Protein AF-A0A0F4KSR0-F1 (afdb_monomer)

pLDDT: mean 82.82, std 17.64, range [39.91, 97.69]

Solvent-accessible surface area (backbone atoms only — not comparable to full-atom values): 8539 Å² total; per-residue (Å²): 133,87,77,74,64,69,65,64,71,50,79,93,53,57,67,67,60,36,50,54,51,47,46,50,52,51,43,54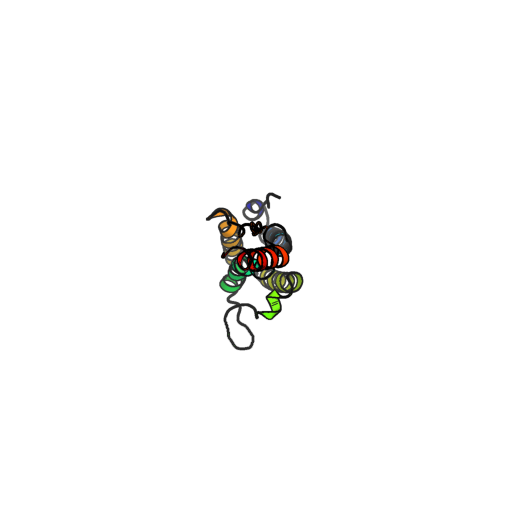,57,65,63,32,54,87,79,27,80,48,55,75,64,40,47,76,66,49,46,58,54,26,64,74,68,63,36,58,38,100,88,68,46,80,30,78,57,74,74,47,54,76,34,58,67,60,42,41,55,53,49,44,52,54,57,69,70,57,79,55,63,70,58,52,50,52,52,52,49,54,58,52,41,66,71,64,79,46,85,80,72,59,77,68,76,77,74,80,85,62,97,64,53,74,69,55,57,53,54,57,62,60,64,68,75,80,73,86,129

Foldseek 3Di:
DDQPLVVLVDPVDDLVVSLVVVLVSVLCCLPDCPNPVALVSCVVVQVLLQVLLVDADPVRDGDDDPVCSVDSVSSSVVSNVSSVPDDDSVSSVVSSVSNVCVVVVDPPPRPPPPPPPDPDDPVNVVVVVVVVVPPDD

Sequence (137 aa):
MSYDIKFLFDSSMSMEIRKYYFMGISTQIILDRSLFSSNDSLHPLITIFEDFFQVKDKDGNDGFRPYLFSSRTLLCARINRLISNESDSTRLKKLFESFYNFFNDKPYESPASHKRSNNSTLLQDMKKGLNRKNGSR

Radius of gyration: 22.8 Å; Cα contacts (8 Å, |Δi|>4): 75; chains: 1; bounding box: 64×43×60 Å

Structure (mmCIF, N/CA/C/O backbone):
data_AF-A0A0F4KSR0-F1
#
_entry.id   AF-A0A0F4KSR0-F1
#
loop_
_atom_site.group_PDB
_atom_site.id
_atom_site.type_symbol
_atom_site.label_atom_id
_atom_site.label_alt_id
_atom_site.label_comp_id
_atom_site.label_asym_id
_atom_site.label_entity_id
_atom_site.label_seq_id
_atom_site.pdbx_PDB_ins_code
_atom_site.Cartn_x
_atom_site.Cartn_y
_atom_site.Cartn_z
_atom_site.occupancy
_atom_site.B_iso_or_equiv
_atom_site.auth_seq_id
_atom_site.auth_comp_id
_atom_site.auth_asym_id
_atom_site.auth_atom_id
_atom_site.pdbx_PDB_model_num
ATOM 1 N N . MET A 1 1 ? -1.021 16.831 -8.101 1.00 46.06 1 MET A N 1
ATOM 2 C CA . MET A 1 1 ? -2.177 16.389 -7.292 1.00 46.06 1 MET A CA 1
ATOM 3 C C . MET A 1 1 ? -1.699 16.256 -5.857 1.00 46.06 1 MET A C 1
ATOM 5 O O . MET A 1 1 ? -0.662 15.640 -5.657 1.00 46.06 1 MET A O 1
ATOM 9 N N . SER A 1 2 ? -2.371 16.885 -4.890 1.00 57.81 2 SER A N 1
ATOM 10 C CA . SER A 1 2 ? -2.091 16.650 -3.469 1.00 57.81 2 SER A CA 1
ATOM 11 C C . SER A 1 2 ? -2.885 15.412 -3.066 1.00 57.81 2 SER A C 1
ATOM 13 O O . SER A 1 2 ? -4.111 15.423 -3.136 1.00 57.81 2 SER A O 1
ATOM 15 N N . TYR A 1 3 ? -2.196 14.315 -2.771 1.00 68.25 3 TYR A N 1
ATOM 16 C CA . TYR A 1 3 ? -2.835 13.116 -2.245 1.00 68.25 3 TYR A CA 1
ATOM 17 C C . TYR A 1 3 ? -3.262 13.413 -0.809 1.00 68.25 3 TYR A C 1
ATOM 19 O O . TYR A 1 3 ? -2.412 13.738 0.021 1.00 68.25 3 TYR A O 1
ATOM 27 N N . ASP A 1 4 ? -4.557 13.319 -0.504 1.00 72.44 4 ASP A N 1
ATOM 28 C CA . ASP A 1 4 ? -5.048 13.553 0.857 1.00 72.44 4 ASP A CA 1
ATOM 29 C C . ASP A 1 4 ? -4.840 12.310 1.735 1.00 72.44 4 ASP A C 1
ATOM 31 O O . ASP A 1 4 ? -5.766 11.601 2.128 1.00 72.44 4 ASP A O 1
ATOM 35 N N . ILE A 1 5 ? -3.566 12.010 1.995 1.00 79.94 5 ILE A N 1
ATOM 36 C CA . ILE A 1 5 ? -3.127 10.871 2.810 1.00 79.94 5 ILE A CA 1
ATOM 37 C C . ILE A 1 5 ? -3.469 11.114 4.293 1.00 79.94 5 ILE A C 1
ATOM 39 O O . ILE A 1 5 ? -3.579 10.168 5.069 1.00 79.94 5 ILE A O 1
ATOM 43 N N . LYS A 1 6 ? -3.712 12.372 4.698 1.00 81.06 6 LYS A N 1
ATOM 44 C CA . LYS A 1 6 ? -4.068 12.729 6.082 1.00 81.06 6 LYS A CA 1
ATOM 45 C C . LYS A 1 6 ? -5.391 12.102 6.520 1.00 81.06 6 LYS A C 1
ATOM 47 O O . LYS A 1 6 ? -5.541 11.763 7.691 1.00 81.06 6 LYS A O 1
ATOM 52 N N . PHE A 1 7 ? -6.299 11.872 5.574 1.00 83.06 7 PHE A N 1
ATOM 53 C CA . PHE A 1 7 ? -7.581 11.209 5.806 1.00 83.06 7 PHE A CA 1
ATOM 54 C C . PHE A 1 7 ? -7.447 9.781 6.375 1.00 83.06 7 PHE A C 1
ATOM 56 O O . PHE A 1 7 ? -8.350 9.287 7.046 1.00 83.06 7 PHE A O 1
ATOM 63 N N . LEU A 1 8 ? -6.297 9.118 6.190 1.00 86.69 8 LEU A N 1
ATOM 64 C CA . LEU A 1 8 ? -6.021 7.800 6.782 1.00 86.69 8 LEU A CA 1
ATOM 65 C C . LEU A 1 8 ? -5.932 7.826 8.315 1.00 86.69 8 LEU A C 1
ATOM 67 O O . LEU A 1 8 ? -6.089 6.789 8.963 1.00 86.69 8 LEU A O 1
ATOM 71 N N . PHE A 1 9 ? -5.690 8.999 8.900 1.00 87.94 9 PHE A N 1
ATOM 72 C CA . PHE A 1 9 ? -5.492 9.171 10.338 1.00 87.94 9 PHE A CA 1
ATOM 73 C C . PHE A 1 9 ? -6.730 9.704 11.063 1.00 87.94 9 PHE A C 1
ATOM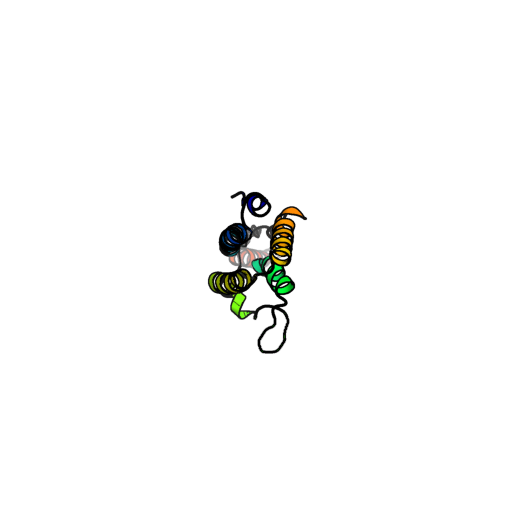 75 O O . PHE A 1 9 ? -6.679 9.892 12.278 1.00 87.94 9 PHE A O 1
ATOM 82 N N . ASP A 1 10 ? -7.845 9.894 10.354 1.00 89.38 10 ASP A N 1
ATOM 83 C CA . ASP A 1 10 ? -9.105 10.309 10.962 1.00 89.38 10 ASP A CA 1
ATOM 84 C C . ASP A 1 10 ? -9.642 9.210 11.898 1.00 89.38 10 ASP A C 1
ATOM 86 O O . ASP A 1 10 ? -9.936 8.082 11.487 1.00 89.38 10 ASP A O 1
ATOM 90 N N . SER A 1 11 ? -9.735 9.529 13.190 1.00 85.69 11 SER A N 1
ATOM 91 C CA . SER A 1 11 ? -10.227 8.620 14.225 1.00 85.69 11 SER A CA 1
ATOM 92 C C . SER A 1 11 ? -11.748 8.479 14.232 1.00 85.69 11 SER A C 1
ATOM 94 O O . SER A 1 11 ? -12.244 7.519 14.821 1.00 85.69 11 SER A O 1
ATOM 96 N N . SER A 1 12 ? -12.481 9.383 13.573 1.00 91.38 12 SER A N 1
ATOM 97 C CA . SER A 1 12 ? -13.943 9.333 13.480 1.00 91.38 12 SER A CA 1
ATOM 98 C C . SER A 1 12 ? -14.446 8.193 12.587 1.00 91.38 12 SER A C 1
ATOM 100 O O . SER A 1 12 ? -15.589 7.758 12.722 1.00 91.38 12 SER A O 1
ATOM 102 N N . MET A 1 13 ? -13.589 7.661 11.709 1.00 90.12 13 MET A N 1
ATOM 103 C CA . MET A 1 13 ? -13.940 6.578 10.795 1.00 90.12 13 MET A CA 1
ATOM 104 C C . MET A 1 13 ? -13.506 5.200 11.295 1.00 90.12 13 MET A C 1
ATOM 106 O O . MET A 1 13 ? -12.472 5.029 11.952 1.00 90.12 13 MET A O 1
ATOM 110 N N . SER A 1 14 ? -14.236 4.161 10.882 1.00 94.00 14 SER A N 1
ATOM 111 C CA . SER A 1 14 ? -13.814 2.781 11.128 1.00 94.00 14 SER A CA 1
ATOM 112 C C . SER A 1 14 ? -12.487 2.469 10.420 1.00 94.00 14 SER A C 1
ATOM 114 O O . SER A 1 14 ? -12.123 3.083 9.411 1.00 94.00 14 SER A O 1
ATOM 116 N N . MET A 1 15 ? -11.725 1.514 10.960 1.00 94.12 15 MET A N 1
ATOM 117 C CA . MET A 1 15 ? -10.479 1.068 10.323 1.00 94.12 15 MET A CA 1
ATOM 118 C C . MET A 1 15 ? -10.739 0.442 8.946 1.00 94.12 15 MET A C 1
ATOM 120 O O . MET A 1 15 ? -9.932 0.582 8.035 1.00 94.12 15 MET A O 1
ATOM 124 N N . GLU A 1 16 ? -11.888 -0.207 8.772 1.00 94.56 16 GLU A N 1
ATOM 125 C CA . GLU A 1 16 ? -12.281 -0.829 7.511 1.00 94.56 16 GLU A CA 1
ATOM 126 C C . GLU A 1 16 ? -12.490 0.202 6.391 1.00 94.56 16 GLU A C 1
ATOM 128 O O . GLU A 1 16 ? -11.954 0.035 5.297 1.00 94.56 16 GLU A O 1
ATOM 133 N N . ILE A 1 17 ? -13.169 1.319 6.677 1.00 94.31 17 ILE A N 1
ATOM 134 C CA . ILE A 1 17 ? -13.333 2.411 5.703 1.00 94.31 17 ILE A CA 1
ATOM 135 C C . ILE A 1 17 ? -11.968 3.008 5.343 1.00 94.31 17 ILE A C 1
ATOM 137 O O . ILE A 1 17 ? -11.656 3.192 4.165 1.00 94.31 17 ILE A O 1
ATOM 141 N N . ARG A 1 18 ? -11.117 3.253 6.348 1.00 94.88 18 ARG A N 1
ATOM 142 C CA . ARG A 1 18 ? -9.747 3.746 6.132 1.00 94.88 18 ARG A CA 1
ATOM 143 C C . ARG A 1 18 ? -8.916 2.786 5.283 1.00 94.88 18 ARG A C 1
ATOM 145 O O . ARG A 1 18 ? -8.184 3.240 4.409 1.00 94.88 18 ARG A O 1
ATOM 152 N N . LYS A 1 19 ? -9.069 1.472 5.476 1.00 96.06 19 LYS A N 1
ATOM 153 C CA . LYS A 1 19 ? -8.421 0.434 4.661 1.00 96.06 19 LYS A CA 1
ATOM 154 C C . LYS A 1 19 ? -8.828 0.536 3.192 1.00 96.06 19 LYS A C 1
ATOM 156 O O . LYS A 1 19 ? -7.955 0.547 2.328 1.00 96.06 19 LYS A O 1
ATOM 161 N N . TYR A 1 20 ? -10.121 0.667 2.896 1.00 95.44 20 TYR A N 1
ATOM 162 C CA . TYR A 1 20 ? -10.578 0.841 1.513 1.00 95.44 20 TYR A CA 1
ATOM 163 C C . TYR A 1 20 ? -10.064 2.136 0.886 1.00 95.44 20 TYR A C 1
ATOM 165 O O . TYR A 1 20 ? -9.620 2.136 -0.263 1.00 95.44 20 TYR A O 1
ATOM 173 N N . TYR A 1 21 ? -10.054 3.225 1.652 1.00 94.88 21 TYR A N 1
ATOM 174 C CA . TYR A 1 21 ? -9.500 4.489 1.183 1.00 94.88 21 TYR A CA 1
ATOM 175 C C . TYR A 1 21 ? -7.996 4.380 0.893 1.00 94.88 21 TYR A C 1
ATOM 177 O O . TYR A 1 21 ? -7.522 4.833 -0.149 1.00 94.88 21 TYR A O 1
ATOM 185 N N . PHE A 1 22 ? -7.253 3.688 1.759 1.00 96.06 22 PHE A N 1
ATOM 186 C CA . PHE A 1 22 ? -5.836 3.399 1.558 1.00 96.06 22 PHE A CA 1
ATOM 187 C C . PHE A 1 22 ? -5.572 2.568 0.299 1.00 96.06 22 PHE A C 1
ATOM 189 O O . PHE A 1 22 ? -4.651 2.875 -0.459 1.00 96.06 22 PHE A O 1
ATOM 196 N N . MET A 1 23 ? -6.392 1.549 0.030 1.00 96.62 23 MET A N 1
ATOM 197 C CA . MET A 1 23 ? -6.317 0.782 -1.220 1.00 96.62 23 MET A CA 1
ATOM 198 C C . MET A 1 23 ? -6.526 1.691 -2.440 1.00 96.62 23 MET A C 1
ATOM 200 O O . MET A 1 23 ? -5.794 1.583 -3.422 1.00 96.62 23 MET A O 1
ATOM 204 N N . GLY A 1 24 ? -7.469 2.636 -2.367 1.00 95.56 24 GLY A N 1
ATOM 205 C CA . GLY A 1 24 ? -7.696 3.634 -3.415 1.00 95.56 24 GLY A CA 1
ATOM 206 C C . GLY A 1 24 ? -6.491 4.552 -3.641 1.00 95.56 24 GLY A C 1
ATOM 207 O O . GLY A 1 24 ? -5.994 4.650 -4.764 1.00 95.56 24 GLY A O 1
ATOM 208 N N . ILE A 1 25 ? -5.973 5.169 -2.574 1.00 94.50 25 ILE A N 1
ATOM 209 C CA . ILE A 1 25 ? -4.805 6.063 -2.639 1.00 94.50 25 ILE A CA 1
ATOM 210 C C . ILE A 1 25 ? -3.575 5.329 -3.173 1.00 94.50 25 ILE A C 1
ATOM 212 O O . ILE A 1 25 ? -2.924 5.806 -4.102 1.00 94.50 25 ILE A O 1
ATOM 216 N N . SER A 1 26 ? -3.247 4.171 -2.596 1.00 95.38 26 SER A N 1
ATOM 217 C CA . SER A 1 26 ? -2.073 3.395 -3.008 1.00 95.38 26 SER A CA 1
ATOM 218 C C . SER A 1 26 ? -2.181 2.966 -4.470 1.00 95.38 26 SER A C 1
ATOM 220 O O . SER A 1 26 ? -1.211 3.093 -5.214 1.00 95.38 26 SER A O 1
ATOM 222 N N . THR A 1 27 ? -3.373 2.563 -4.922 1.00 96.12 27 THR A N 1
ATOM 223 C CA . THR A 1 27 ? -3.649 2.278 -6.337 1.00 96.12 27 THR A CA 1
ATOM 224 C C . THR A 1 27 ? -3.387 3.496 -7.216 1.00 96.12 27 THR A C 1
ATOM 226 O O . THR A 1 27 ? -2.665 3.387 -8.207 1.00 96.12 27 THR A O 1
ATOM 229 N N . GLN A 1 28 ? -3.933 4.659 -6.855 1.00 94.56 28 GLN A N 1
ATOM 230 C CA . GLN A 1 28 ? -3.753 5.888 -7.624 1.00 94.56 28 GLN A CA 1
ATOM 231 C C . GLN A 1 28 ? -2.268 6.253 -7.749 1.00 94.56 28 GLN A C 1
ATOM 233 O O . GLN A 1 28 ? -1.797 6.513 -8.852 1.00 94.56 28 GLN A O 1
ATOM 238 N N . ILE A 1 29 ? -1.523 6.192 -6.644 1.00 94.00 29 ILE A N 1
ATOM 239 C CA . ILE A 1 29 ? -0.091 6.507 -6.589 1.00 94.00 29 ILE A CA 1
ATOM 240 C C . ILE A 1 29 ? 0.746 5.509 -7.400 1.00 94.00 29 ILE A C 1
ATOM 242 O O . ILE A 1 29 ? 1.596 5.922 -8.186 1.00 94.00 29 ILE A O 1
ATOM 246 N N . ILE A 1 30 ? 0.511 4.200 -7.252 1.00 94.94 30 ILE A N 1
ATOM 247 C CA . ILE A 1 30 ? 1.257 3.163 -7.989 1.00 94.94 30 ILE A CA 1
ATOM 248 C C . ILE A 1 30 ? 1.046 3.323 -9.500 1.00 94.94 30 ILE A C 1
ATOM 250 O O . ILE A 1 30 ? 1.972 3.143 -10.296 1.00 94.94 30 ILE A O 1
ATOM 254 N N . LEU A 1 31 ? -0.175 3.664 -9.914 1.00 94.62 31 LEU A N 1
ATOM 255 C CA . LEU A 1 31 ? -0.518 3.848 -11.321 1.00 94.62 31 LEU A CA 1
ATOM 256 C C . LEU A 1 31 ? -0.090 5.218 -11.875 1.00 94.62 31 LEU A C 1
ATOM 258 O O . LEU A 1 31 ? 0.019 5.350 -13.096 1.00 94.62 31 LEU A O 1
ATOM 262 N N . ASP A 1 32 ? 0.232 6.196 -11.026 1.00 92.56 32 ASP A N 1
ATOM 263 C CA . ASP A 1 32 ? 0.627 7.540 -11.448 1.00 92.56 32 ASP A CA 1
ATOM 264 C C . ASP A 1 32 ? 2.004 7.545 -12.138 1.00 92.56 32 ASP A C 1
ATOM 266 O O . ASP A 1 32 ? 3.061 7.299 -11.545 1.00 92.56 32 ASP A O 1
ATOM 270 N N . ARG A 1 33 ? 1.994 7.824 -13.445 1.00 91.44 33 ARG A N 1
ATOM 271 C CA . ARG A 1 33 ? 3.199 7.937 -14.281 1.00 91.44 33 ARG A CA 1
ATOM 272 C C . ARG A 1 33 ? 3.943 9.263 -14.097 1.00 91.44 33 ARG A C 1
ATOM 274 O O . ARG A 1 33 ? 5.087 9.372 -14.529 1.00 91.44 33 ARG A O 1
ATOM 281 N N . SER A 1 34 ? 3.304 10.261 -13.490 1.00 91.31 34 SER A N 1
ATOM 282 C CA . SER A 1 34 ? 3.916 11.560 -13.206 1.00 91.31 34 SER A CA 1
ATOM 283 C C . SER A 1 34 ? 4.784 11.536 -11.946 1.00 91.31 34 SER A C 1
ATOM 285 O O . SER A 1 34 ? 5.800 12.222 -11.910 1.00 91.31 34 SER A O 1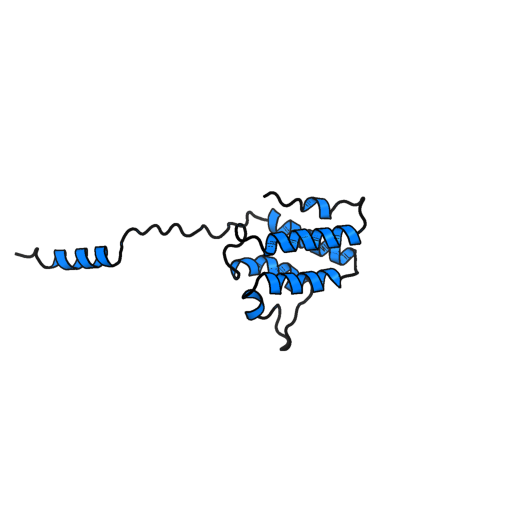
ATOM 287 N N . LEU A 1 35 ? 4.432 10.706 -10.955 1.00 89.50 35 LEU A N 1
ATOM 288 C CA . LEU A 1 35 ? 5.249 10.465 -9.760 1.00 89.50 35 LEU A CA 1
ATOM 289 C C . LEU A 1 35 ? 6.389 9.482 -10.024 1.00 89.50 35 LEU A C 1
ATOM 291 O O . LEU A 1 35 ? 7.525 9.702 -9.617 1.00 89.50 35 LEU A O 1
ATOM 295 N N . PHE A 1 36 ? 6.076 8.395 -10.723 1.00 91.31 36 PHE A N 1
ATOM 296 C CA . PHE A 1 36 ? 7.029 7.354 -11.068 1.00 91.31 36 PHE A CA 1
ATOM 297 C C . PHE A 1 36 ? 7.024 7.237 -12.582 1.00 91.31 36 PHE A C 1
ATOM 299 O O . PHE A 1 36 ? 6.014 6.838 -13.152 1.00 91.31 36 PHE A O 1
ATOM 306 N N . SER A 1 37 ? 8.106 7.575 -13.271 1.00 90.75 37 SER A N 1
ATOM 307 C CA . SER A 1 37 ? 8.111 7.563 -14.741 1.00 90.75 37 SER A CA 1
ATOM 308 C C . SER A 1 37 ? 8.229 6.142 -15.307 1.00 90.75 37 SER A C 1
ATOM 310 O O . SER A 1 37 ? 7.537 5.777 -16.264 1.00 90.75 37 SER A O 1
ATOM 312 N N . SER A 1 38 ? 9.030 5.289 -14.666 1.00 91.31 38 SER A N 1
ATOM 313 C CA . SER A 1 38 ? 9.247 3.892 -15.050 1.00 91.31 38 SER A CA 1
ATOM 314 C C . SER A 1 38 ? 8.661 2.931 -14.018 1.00 91.31 38 SER A C 1
ATOM 316 O O . SER A 1 38 ? 8.207 3.328 -12.944 1.00 91.31 38 SER A O 1
ATOM 318 N N . ASN A 1 39 ? 8.582 1.645 -14.350 1.00 89.88 39 ASN A N 1
ATOM 319 C CA . ASN A 1 39 ? 8.189 0.675 -13.332 1.00 89.88 39 ASN A CA 1
ATOM 320 C C . ASN A 1 39 ? 9.314 0.461 -12.314 1.00 89.88 39 ASN A C 1
ATOM 322 O O . ASN A 1 39 ? 9.023 0.301 -11.137 1.00 89.88 39 ASN A O 1
ATOM 326 N N . ASP A 1 40 ? 10.572 0.562 -12.741 1.00 88.81 40 ASP A N 1
ATOM 327 C CA . ASP A 1 40 ? 11.721 0.426 -11.845 1.00 88.81 40 ASP A CA 1
ATOM 328 C C . ASP A 1 40 ? 11.732 1.518 -10.768 1.00 88.81 40 ASP A C 1
ATOM 330 O O . ASP A 1 40 ? 12.049 1.256 -9.611 1.00 88.81 40 ASP A O 1
ATOM 334 N N . SER A 1 41 ? 11.298 2.741 -11.102 1.00 90.88 41 SER A N 1
ATOM 335 C CA . SER A 1 41 ? 11.219 3.830 -10.122 1.00 90.88 41 SER A CA 1
ATOM 336 C C . SER A 1 41 ? 10.179 3.592 -9.019 1.00 90.88 41 SER A C 1
ATOM 338 O O . SER A 1 41 ? 10.211 4.308 -8.024 1.00 90.88 41 SER A O 1
ATOM 340 N N . LEU A 1 42 ? 9.269 2.614 -9.170 1.00 92.81 42 LEU A N 1
ATOM 341 C CA . LEU A 1 42 ? 8.306 2.241 -8.123 1.00 92.81 42 LEU A CA 1
ATOM 342 C C . LEU A 1 42 ? 8.933 1.418 -6.998 1.00 92.81 42 LEU A C 1
ATOM 344 O O . LEU A 1 42 ? 8.351 1.390 -5.918 1.00 92.81 42 LEU A O 1
ATOM 348 N N . HIS A 1 43 ? 10.074 0.755 -7.225 1.00 92.50 43 HIS A N 1
ATOM 349 C CA . HIS A 1 43 ? 10.679 -0.151 -6.242 1.00 92.50 43 HIS A CA 1
ATOM 350 C C . HIS A 1 43 ? 10.730 0.427 -4.818 1.00 92.50 43 HIS A C 1
ATOM 352 O O . HIS A 1 43 ? 10.209 -0.238 -3.928 1.00 92.50 43 HIS A O 1
ATOM 358 N N . PRO A 1 44 ? 11.211 1.667 -4.586 1.00 93.31 44 PRO A N 1
ATOM 359 C CA . PRO A 1 44 ? 11.267 2.239 -3.239 1.00 93.31 44 PRO A CA 1
ATOM 360 C C . PRO A 1 44 ? 9.908 2.299 -2.529 1.00 93.31 44 PRO A C 1
ATOM 362 O O . PRO A 1 44 ? 9.829 2.070 -1.327 1.00 93.31 44 PRO A O 1
ATOM 365 N N . LEU A 1 45 ? 8.832 2.585 -3.270 1.00 94.75 45 LEU A N 1
ATOM 366 C CA . LEU A 1 45 ? 7.475 2.585 -2.725 1.00 94.75 45 LEU A CA 1
ATOM 367 C C . LEU A 1 45 ? 6.997 1.156 -2.440 1.00 94.75 45 LEU A C 1
ATOM 369 O O . LEU A 1 45 ? 6.366 0.906 -1.415 1.00 94.75 45 LEU A O 1
ATOM 373 N N . ILE A 1 46 ? 7.268 0.221 -3.356 1.00 95.69 46 ILE A N 1
ATOM 374 C CA . ILE A 1 46 ? 6.819 -1.170 -3.228 1.00 95.69 46 ILE A CA 1
ATOM 375 C C . ILE A 1 46 ? 7.499 -1.872 -2.049 1.00 95.69 46 ILE A C 1
ATOM 377 O O . ILE A 1 46 ? 6.832 -2.636 -1.353 1.00 95.69 46 ILE A O 1
ATOM 381 N N . THR A 1 47 ? 8.761 -1.548 -1.763 1.00 94.50 47 THR A N 1
ATOM 382 C CA . THR A 1 47 ? 9.513 -2.108 -0.633 1.00 94.50 47 THR A CA 1
ATOM 383 C C . THR A 1 47 ? 8.825 -1.873 0.713 1.00 94.50 47 THR A C 1
ATOM 385 O O . THR A 1 47 ? 8.842 -2.761 1.555 1.00 94.50 47 THR A O 1
ATOM 388 N N . ILE A 1 48 ? 8.086 -0.768 0.890 1.00 95.62 48 ILE A N 1
ATOM 389 C CA . ILE A 1 48 ? 7.265 -0.547 2.097 1.00 95.62 48 ILE A CA 1
ATOM 390 C C . ILE A 1 48 ? 6.283 -1.705 2.315 1.00 95.62 48 ILE A C 1
ATOM 392 O O . ILE A 1 48 ? 6.104 -2.180 3.435 1.00 95.62 48 ILE A O 1
ATOM 396 N N . PHE A 1 49 ? 5.629 -2.156 1.243 1.00 97.00 49 PHE A N 1
ATOM 397 C CA . PHE A 1 49 ? 4.672 -3.255 1.305 1.00 97.00 49 PHE A CA 1
ATOM 398 C C . PHE A 1 49 ? 5.378 -4.604 1.441 1.00 97.00 49 PHE A C 1
ATOM 400 O O . PHE A 1 49 ? 4.899 -5.458 2.184 1.00 97.00 49 PHE A O 1
ATOM 407 N N . GLU A 1 50 ? 6.496 -4.803 0.742 1.00 95.81 50 GLU A N 1
ATOM 408 C CA . GLU A 1 50 ? 7.289 -6.036 0.827 1.00 95.81 50 GLU A CA 1
ATOM 409 C C . GLU A 1 50 ? 7.784 -6.279 2.254 1.00 95.81 50 GLU A C 1
ATOM 411 O O . GLU A 1 50 ? 7.548 -7.359 2.795 1.00 95.81 50 GLU A O 1
ATOM 416 N N . ASP A 1 51 ? 8.361 -5.254 2.882 1.00 95.31 51 ASP A N 1
ATOM 417 C CA . ASP A 1 51 ? 8.874 -5.308 4.250 1.00 95.31 51 ASP A CA 1
ATOM 418 C C . ASP A 1 51 ? 7.739 -5.503 5.260 1.00 95.31 51 ASP A C 1
ATOM 420 O O . ASP A 1 51 ? 7.806 -6.365 6.139 1.00 95.31 51 ASP A O 1
ATOM 424 N N . PHE A 1 52 ? 6.651 -4.736 5.119 1.00 96.50 52 PHE A N 1
ATOM 425 C CA . PHE A 1 52 ? 5.522 -4.795 6.046 1.00 96.50 52 PHE A CA 1
ATOM 426 C C . PHE A 1 52 ? 4.812 -6.157 6.036 1.00 96.50 52 PHE A C 1
ATOM 428 O O . PHE A 1 52 ? 4.447 -6.685 7.094 1.00 96.50 52 PHE A O 1
ATOM 435 N N . PHE A 1 53 ? 4.592 -6.720 4.845 1.00 96.31 53 PHE A N 1
ATOM 436 C CA . PHE A 1 53 ? 3.930 -8.014 4.673 1.00 96.31 53 PHE A CA 1
ATOM 437 C C . PHE A 1 53 ? 4.902 -9.196 4.692 1.00 96.31 53 PHE A C 1
ATOM 439 O O . PHE A 1 53 ? 4.443 -10.331 4.575 1.00 96.31 53 PHE A O 1
ATOM 446 N N . GLN A 1 54 ? 6.207 -8.944 4.855 1.00 95.69 54 GLN A N 1
ATOM 447 C CA . GLN A 1 54 ? 7.262 -9.960 4.826 1.00 95.69 54 GLN A CA 1
ATOM 448 C C . GLN A 1 54 ? 7.132 -10.851 3.585 1.00 95.69 54 GLN A C 1
ATOM 450 O O . GLN A 1 54 ? 7.104 -12.082 3.665 1.00 95.69 54 GLN A O 1
ATOM 455 N N . VAL A 1 55 ? 6.954 -10.213 2.425 1.00 94.94 55 VAL A N 1
ATOM 456 C CA . VAL A 1 55 ? 6.694 -10.914 1.168 1.00 94.94 55 VAL A CA 1
ATOM 457 C C . VAL A 1 55 ? 7.892 -11.796 0.835 1.00 94.94 55 VAL A C 1
ATOM 459 O O . VAL A 1 55 ? 9.019 -11.320 0.740 1.00 94.94 55 VAL A O 1
ATOM 462 N N . LYS A 1 56 ? 7.622 -13.082 0.616 1.00 92.75 56 LYS A N 1
ATOM 463 C CA . LYS A 1 56 ? 8.585 -14.054 0.104 1.00 92.75 56 LYS A CA 1
ATOM 464 C C . LYS A 1 56 ? 8.084 -14.620 -1.213 1.00 92.75 56 LYS A C 1
ATOM 466 O O . LYS A 1 56 ? 6.886 -14.878 -1.380 1.00 92.75 56 LYS A O 1
ATOM 471 N N . ASP A 1 57 ? 8.990 -14.831 -2.155 1.00 89.62 57 ASP A N 1
ATOM 472 C CA . ASP A 1 57 ? 8.667 -15.537 -3.383 1.00 89.62 57 ASP A CA 1
ATOM 473 C C . ASP A 1 57 ? 8.620 -17.068 -3.174 1.00 89.62 57 ASP A C 1
ATOM 475 O O . ASP A 1 57 ? 8.921 -17.584 -2.098 1.00 89.62 57 ASP A O 1
ATOM 479 N N . LYS A 1 58 ? 8.227 -17.825 -4.209 1.00 86.00 58 LYS A N 1
ATOM 480 C CA . LYS A 1 58 ? 8.134 -19.300 -4.131 1.00 86.00 58 LYS A CA 1
ATOM 481 C C . LYS A 1 58 ? 9.482 -20.003 -3.893 1.00 86.00 58 LYS A C 1
ATOM 483 O O . LYS A 1 58 ? 9.472 -21.168 -3.519 1.00 86.00 58 LYS A O 1
ATOM 488 N N . ASP A 1 59 ? 10.601 -19.322 -4.138 1.00 89.75 59 ASP A N 1
ATOM 489 C CA . ASP A 1 59 ? 11.953 -19.850 -3.934 1.00 89.75 59 ASP A CA 1
ATOM 490 C C . ASP A 1 59 ? 12.521 -19.381 -2.571 1.00 89.75 59 ASP A C 1
ATOM 492 O O . ASP A 1 59 ? 13.657 -19.700 -2.236 1.00 89.75 59 ASP A O 1
ATOM 496 N N . GLY A 1 60 ? 11.734 -18.649 -1.768 1.00 90.25 60 GLY A N 1
ATOM 497 C CA . GLY A 1 60 ? 12.108 -18.152 -0.442 1.00 90.25 60 GLY A CA 1
ATOM 498 C C . GLY A 1 60 ? 12.867 -16.821 -0.438 1.00 90.25 60 GLY A C 1
ATOM 499 O O . GLY A 1 60 ? 13.303 -16.381 0.630 1.00 90.25 60 GLY A O 1
ATOM 500 N N . ASN A 1 61 ? 13.014 -16.166 -1.592 1.00 90.69 61 ASN A N 1
ATOM 501 C CA . ASN A 1 61 ? 13.681 -14.867 -1.686 1.00 90.69 61 ASN A CA 1
ATOM 502 C C . ASN A 1 61 ? 12.773 -13.746 -1.173 1.00 90.69 61 ASN A C 1
ATOM 504 O O . ASN A 1 61 ? 11.551 -13.823 -1.313 1.00 90.69 61 ASN A O 1
ATOM 508 N N . ASP A 1 62 ? 13.378 -12.701 -0.613 1.00 92.31 62 ASP A N 1
ATOM 509 C CA . ASP A 1 62 ? 12.671 -11.495 -0.181 1.00 92.31 62 ASP A CA 1
ATOM 510 C C . ASP A 1 62 ? 12.059 -10.721 -1.352 1.00 92.31 62 ASP A C 1
ATOM 512 O O . ASP A 1 62 ? 12.681 -10.543 -2.401 1.00 92.31 62 ASP A O 1
ATOM 516 N N . GLY A 1 63 ? 10.835 -10.240 -1.137 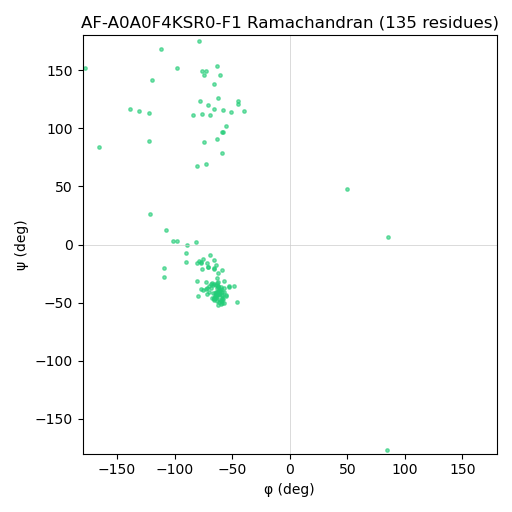1.00 92.69 63 GLY A N 1
ATOM 517 C CA . GLY A 1 63 ? 10.120 -9.350 -2.039 1.00 92.69 63 GLY A CA 1
ATOM 518 C C . GLY A 1 63 ? 9.364 -10.039 -3.174 1.00 92.69 63 GLY A C 1
ATOM 519 O O . GLY A 1 63 ? 9.258 -11.264 -3.300 1.00 92.69 63 GLY A O 1
ATOM 520 N N . PHE A 1 64 ? 8.769 -9.206 -4.020 1.00 92.88 64 PHE A N 1
ATOM 521 C CA . PHE A 1 64 ? 8.107 -9.633 -5.236 1.00 92.88 64 PHE A CA 1
ATOM 522 C C . PHE A 1 64 ? 9.135 -10.009 -6.303 1.00 92.88 64 PHE A C 1
ATOM 524 O O . PHE A 1 64 ? 10.182 -9.386 -6.466 1.00 92.88 64 PHE A O 1
ATOM 531 N N . ARG A 1 65 ? 8.798 -11.007 -7.125 1.00 89.88 65 ARG A N 1
ATOM 532 C CA . ARG A 1 65 ? 9.644 -11.380 -8.262 1.00 89.88 65 ARG A CA 1
ATOM 533 C C . ARG A 1 65 ? 9.813 -10.215 -9.240 1.00 89.88 65 ARG A C 1
ATOM 535 O O . ARG A 1 65 ? 8.821 -9.543 -9.525 1.00 89.88 65 ARG A O 1
ATOM 542 N N . PRO A 1 66 ? 10.986 -10.076 -9.886 1.00 89.12 66 PRO A N 1
ATOM 543 C CA . PRO A 1 66 ? 11.249 -8.988 -10.831 1.00 89.12 66 PRO A CA 1
ATOM 544 C C . PRO A 1 66 ? 10.196 -8.852 -11.938 1.00 89.12 66 PRO A C 1
ATOM 546 O O . PRO A 1 66 ? 9.813 -7.745 -12.304 1.00 89.12 66 PRO A O 1
ATOM 549 N N . TYR A 1 67 ? 9.647 -9.969 -12.433 1.00 88.88 67 TYR A N 1
ATOM 550 C CA . TYR A 1 67 ? 8.617 -9.918 -13.474 1.00 88.88 67 TYR A CA 1
ATOM 551 C C . TYR A 1 67 ? 7.335 -9.205 -13.022 1.00 88.88 67 TYR A C 1
ATOM 553 O O . TYR A 1 67 ? 6.600 -8.710 -13.872 1.00 88.88 67 TYR A O 1
ATOM 561 N N . LEU A 1 68 ? 7.031 -9.139 -11.720 1.00 88.88 68 LEU A N 1
ATOM 562 C CA . LEU A 1 68 ? 5.845 -8.433 -11.229 1.00 88.88 68 LEU A CA 1
ATOM 563 C C . LEU A 1 68 ? 5.966 -6.931 -11.501 1.00 88.88 68 LEU A C 1
ATOM 565 O O . LEU A 1 68 ? 4.983 -6.309 -11.897 1.00 88.88 68 LEU A O 1
ATOM 569 N N . PHE A 1 69 ? 7.181 -6.384 -11.448 1.00 90.12 69 PHE A N 1
ATOM 570 C CA . PHE A 1 69 ? 7.468 -4.995 -11.800 1.00 90.12 69 PHE A CA 1
ATOM 571 C C . PHE A 1 69 ? 7.320 -4.699 -13.295 1.00 90.12 69 PHE A C 1
ATOM 573 O O . PHE A 1 69 ? 7.259 -3.539 -13.679 1.00 90.12 69 PHE A O 1
ATOM 580 N N . SER A 1 70 ? 7.133 -5.694 -14.169 1.00 89.94 70 SER A N 1
ATOM 581 C CA . SER A 1 70 ? 6.791 -5.424 -15.576 1.00 89.94 70 SER A CA 1
ATOM 582 C C . SER A 1 70 ? 5.406 -4.777 -15.749 1.00 89.94 70 SER A C 1
ATOM 584 O O . SER A 1 70 ? 5.164 -4.096 -16.748 1.00 89.94 70 SER A O 1
ATOM 586 N N . SER A 1 71 ? 4.507 -4.917 -14.764 1.00 93.31 71 SER A N 1
ATOM 587 C CA . SER A 1 71 ? 3.139 -4.404 -14.836 1.00 93.31 71 SER A CA 1
ATOM 588 C C . SER A 1 71 ? 2.681 -3.773 -13.522 1.00 93.31 71 SER A C 1
ATOM 590 O O . SER A 1 71 ? 2.488 -4.442 -12.507 1.00 93.31 71 SER A O 1
ATOM 592 N N . ARG A 1 72 ? 2.410 -2.464 -13.566 1.00 94.25 72 ARG A N 1
ATOM 593 C CA . ARG A 1 72 ? 1.895 -1.708 -12.413 1.00 94.25 72 ARG A CA 1
ATOM 594 C C . ARG A 1 72 ? 0.533 -2.194 -11.943 1.00 94.25 72 ARG A C 1
ATOM 596 O O . ARG A 1 72 ? 0.275 -2.213 -10.747 1.00 94.25 72 ARG A O 1
ATOM 603 N N . THR A 1 73 ? -0.333 -2.599 -12.870 1.00 94.88 73 THR A N 1
ATOM 604 C CA . THR A 1 73 ? -1.662 -3.122 -12.532 1.00 94.88 73 THR A CA 1
ATOM 605 C C . THR A 1 73 ? -1.553 -4.470 -11.830 1.00 94.88 73 THR A C 1
ATOM 607 O O . THR A 1 73 ? -2.281 -4.715 -10.871 1.00 94.88 73 THR A O 1
ATOM 610 N N . LEU A 1 74 ? -0.598 -5.312 -12.239 1.00 94.00 74 LEU A N 1
ATOM 611 C CA . LEU A 1 74 ? -0.332 -6.587 -11.579 1.00 94.00 74 LEU A CA 1
ATOM 612 C C . LEU A 1 74 ? 0.228 -6.386 -10.165 1.00 94.00 74 LEU A C 1
ATOM 614 O O . LEU A 1 74 ? -0.268 -7.015 -9.230 1.00 94.00 74 LEU A O 1
ATOM 618 N N . LEU A 1 75 ? 1.207 -5.490 -9.994 1.00 94.12 75 LEU A N 1
ATOM 619 C CA . LEU A 1 75 ? 1.718 -5.093 -8.674 1.00 94.12 75 LEU A CA 1
ATOM 620 C C . LEU A 1 75 ? 0.602 -4.557 -7.777 1.00 94.12 75 LEU A C 1
ATOM 622 O O . LEU A 1 75 ? 0.423 -5.029 -6.657 1.00 94.12 75 LEU A O 1
ATOM 626 N N . CYS A 1 76 ? -0.185 -3.613 -8.290 1.00 95.81 76 CYS A N 1
ATOM 627 C CA . CYS A 1 76 ? -1.296 -3.006 -7.570 1.00 95.81 76 CYS A CA 1
ATOM 628 C C . CYS A 1 76 ? -2.317 -4.058 -7.113 1.00 95.81 76 CYS A C 1
ATOM 630 O O . CYS A 1 76 ? -2.684 -4.087 -5.942 1.00 95.81 76 CYS A O 1
ATOM 632 N N . ALA A 1 77 ? -2.716 -4.983 -7.990 1.00 96.06 77 ALA A N 1
ATOM 633 C CA . ALA A 1 77 ? -3.628 -6.065 -7.630 1.00 96.06 77 ALA A CA 1
ATOM 634 C C . ALA A 1 77 ? -3.061 -6.970 -6.521 1.00 96.06 77 ALA A C 1
ATOM 636 O O . ALA A 1 77 ? -3.795 -7.390 -5.624 1.00 96.06 77 ALA A O 1
ATOM 637 N N . ARG A 1 78 ? -1.752 -7.262 -6.551 1.00 95.56 78 ARG A N 1
ATOM 638 C CA . ARG A 1 78 ? -1.078 -8.051 -5.505 1.00 95.56 78 ARG A CA 1
ATOM 639 C C . ARG A 1 78 ? -1.071 -7.322 -4.167 1.00 95.56 78 ARG A C 1
ATOM 641 O O . ARG A 1 78 ? -1.450 -7.919 -3.164 1.00 95.56 78 ARG A O 1
ATOM 648 N N . ILE A 1 79 ? -0.705 -6.046 -4.167 1.00 97.06 79 ILE A N 1
ATOM 649 C CA . ILE A 1 79 ? -0.662 -5.210 -2.964 1.00 97.06 79 ILE A CA 1
ATOM 650 C C . ILE A 1 79 ? -2.061 -5.040 -2.372 1.00 97.06 79 ILE A C 1
ATOM 652 O O . ILE A 1 79 ? -2.252 -5.278 -1.184 1.00 97.06 79 ILE A O 1
ATOM 656 N N . ASN A 1 80 ? -3.067 -4.749 -3.198 1.00 97.62 80 ASN A N 1
ATOM 657 C CA . ASN A 1 80 ? -4.453 -4.641 -2.743 1.00 97.62 80 ASN A CA 1
ATOM 658 C C . ASN A 1 80 ? -4.966 -5.942 -2.125 1.00 97.62 80 ASN A C 1
ATOM 660 O O . ASN A 1 80 ? -5.690 -5.900 -1.134 1.00 97.62 80 ASN A O 1
ATOM 664 N N . ARG A 1 81 ? -4.566 -7.104 -2.653 1.00 97.69 81 ARG A N 1
ATOM 665 C CA . ARG A 1 81 ? -4.898 -8.393 -2.036 1.00 97.69 81 ARG A CA 1
ATOM 666 C C . ARG A 1 81 ? -4.252 -8.553 -0.656 1.00 97.69 81 ARG A C 1
ATOM 668 O O . ARG A 1 81 ? -4.921 -9.041 0.250 1.00 97.69 81 ARG A O 1
ATOM 675 N N . LEU A 1 82 ? -2.991 -8.147 -0.489 1.00 97.50 82 LEU A N 1
ATOM 676 C CA . LEU A 1 82 ? -2.309 -8.181 0.813 1.00 97.50 82 LEU A CA 1
ATOM 677 C C . LEU A 1 82 ? -2.994 -7.252 1.822 1.00 97.50 82 LEU A C 1
ATOM 679 O O . LEU A 1 82 ? -3.349 -7.698 2.908 1.00 97.50 82 LEU A O 1
ATOM 683 N N . ILE A 1 83 ? -3.266 -6.004 1.427 1.00 97.69 83 ILE A N 1
ATOM 684 C CA . ILE A 1 83 ? -3.972 -5.026 2.266 1.00 97.69 83 ILE A CA 1
ATOM 685 C C . ILE A 1 83 ? -5.358 -5.550 2.645 1.00 97.69 83 ILE A C 1
ATOM 687 O O . ILE A 1 83 ? -5.721 -5.529 3.815 1.00 97.69 83 ILE A O 1
ATOM 691 N N . SER A 1 84 ? -6.129 -6.051 1.677 1.00 97.12 84 SER A N 1
ATOM 692 C CA . SER A 1 84 ? -7.481 -6.564 1.914 1.00 97.12 84 SER A CA 1
ATOM 693 C C . SER A 1 84 ? -7.499 -7.681 2.958 1.00 97.12 84 SER A C 1
ATOM 695 O O . SER A 1 84 ? -8.396 -7.695 3.804 1.00 97.12 84 SER A O 1
ATOM 697 N N . ASN A 1 85 ? -6.511 -8.579 2.903 1.00 97.12 85 ASN A N 1
ATOM 698 C CA . ASN A 1 85 ? -6.371 -9.721 3.805 1.00 97.12 85 ASN A CA 1
ATOM 699 C C . ASN A 1 85 ? -5.864 -9.346 5.205 1.00 97.12 85 ASN A C 1
ATOM 701 O O . ASN A 1 85 ? -5.926 -10.182 6.103 1.00 97.12 85 ASN A O 1
ATOM 705 N N . GLU A 1 86 ? -5.372 -8.124 5.409 1.00 96.94 86 GLU A N 1
ATOM 706 C CA . GLU A 1 86 ? -4.964 -7.656 6.728 1.00 96.94 86 GLU A CA 1
ATOM 707 C C . GLU A 1 86 ? -6.191 -7.270 7.566 1.00 96.94 86 GLU A C 1
ATOM 709 O O . GLU A 1 86 ? -7.017 -6.431 7.174 1.00 96.94 86 GLU A O 1
ATOM 714 N N . SER A 1 87 ? -6.301 -7.895 8.737 1.00 95.38 87 SER A N 1
ATOM 715 C CA . SER A 1 87 ? -7.381 -7.667 9.699 1.00 95.38 87 SER A CA 1
ATOM 716 C C . SER A 1 87 ? -6.917 -6.925 10.952 1.00 95.38 87 SER A C 1
ATOM 718 O O . SER A 1 87 ? -7.746 -6.350 11.656 1.00 95.38 87 SER A O 1
ATOM 720 N N . ASP A 1 88 ? -5.614 -6.919 11.253 1.00 96.62 88 ASP A N 1
ATOM 721 C CA . ASP A 1 88 ? -5.094 -6.246 12.440 1.00 96.62 88 ASP A CA 1
ATOM 722 C C . ASP A 1 88 ? -5.050 -4.726 12.223 1.00 96.62 88 ASP A C 1
ATOM 724 O O . ASP A 1 88 ? -4.256 -4.183 11.450 1.00 96.62 88 ASP A O 1
ATOM 728 N N . SER A 1 89 ? -5.906 -4.023 12.963 1.00 94.44 89 SER A N 1
ATOM 729 C CA . SER A 1 89 ? -6.031 -2.564 12.906 1.00 94.44 89 SER A CA 1
ATOM 730 C C . SER A 1 89 ? -4.762 -1.827 13.346 1.00 94.44 89 SER A C 1
ATOM 732 O O . SER A 1 89 ? -4.454 -0.759 12.816 1.00 94.44 89 SER A O 1
ATOM 734 N N . THR A 1 90 ? -4.004 -2.385 14.291 1.00 94.81 90 THR A N 1
ATOM 735 C CA . THR A 1 90 ? -2.740 -1.799 14.756 1.00 94.81 90 THR A CA 1
ATOM 736 C C . THR A 1 90 ? -1.679 -1.916 13.672 1.00 94.81 90 THR A C 1
ATOM 738 O O . THR A 1 90 ? -0.930 -0.969 13.428 1.00 94.81 90 THR A O 1
ATOM 741 N N . ARG A 1 91 ? -1.631 -3.063 12.987 1.00 96.44 91 ARG A N 1
ATOM 742 C CA . ARG A 1 91 ? -0.726 -3.270 11.853 1.00 96.44 91 ARG A CA 1
ATOM 743 C C . ARG A 1 91 ? -1.099 -2.364 10.682 1.00 96.44 91 ARG A C 1
ATOM 745 O O . ARG A 1 91 ? -0.221 -1.680 10.169 1.00 96.44 91 ARG A O 1
ATOM 752 N N . LEU A 1 92 ? -2.379 -2.265 10.321 1.00 96.06 92 LEU A N 1
ATOM 753 C CA . LEU A 1 92 ? -2.842 -1.337 9.278 1.00 96.06 92 LEU A CA 1
ATOM 754 C C . LEU A 1 92 ? -2.442 0.111 9.565 1.00 96.06 92 LEU A C 1
ATOM 756 O O . LEU A 1 92 ? -1.936 0.790 8.677 1.00 96.06 92 LEU A O 1
ATOM 760 N N . LYS A 1 93 ? -2.594 0.568 10.813 1.00 94.50 93 LYS A N 1
ATOM 761 C CA . LYS A 1 93 ? -2.165 1.914 11.200 1.00 94.50 93 LYS A CA 1
ATOM 762 C C . LYS A 1 93 ? -0.666 2.129 10.957 1.00 94.50 93 LYS A C 1
ATOM 764 O O . LYS A 1 93 ? -0.301 3.144 10.374 1.00 94.50 93 LYS A O 1
ATOM 769 N N . LYS A 1 94 ? 0.184 1.161 11.321 1.00 95.38 94 LYS A N 1
ATOM 770 C CA . LYS A 1 94 ? 1.630 1.220 11.037 1.00 95.38 94 LYS A CA 1
ATOM 771 C C . LYS A 1 94 ? 1.919 1.283 9.537 1.00 95.38 94 LYS A C 1
ATOM 773 O O . LYS A 1 94 ? 2.773 2.055 9.124 1.00 95.38 94 LYS A O 1
ATOM 778 N N . LEU A 1 95 ? 1.187 0.523 8.720 1.00 96.31 95 LEU A N 1
ATOM 779 C CA . LEU A 1 95 ? 1.320 0.592 7.262 1.00 96.31 95 LEU A CA 1
ATOM 780 C C . LEU A 1 95 ? 0.964 1.985 6.726 1.00 96.31 95 LEU A C 1
ATOM 782 O O . LEU A 1 95 ? 1.683 2.511 5.877 1.00 96.31 95 LEU A O 1
ATOM 786 N N . PHE A 1 96 ? -0.109 2.601 7.234 1.00 94.81 96 PHE A N 1
ATOM 787 C CA . PHE A 1 96 ? -0.492 3.963 6.849 1.00 94.81 96 PHE A CA 1
ATOM 788 C C . PHE A 1 96 ? 0.591 4.976 7.227 1.00 94.81 96 PHE A C 1
ATOM 790 O O . PHE A 1 96 ? 0.919 5.838 6.417 1.00 94.81 96 PHE A O 1
ATOM 797 N N . GLU A 1 97 ? 1.169 4.853 8.425 1.00 93.25 97 GLU A N 1
ATOM 798 C CA . GLU A 1 97 ? 2.279 5.693 8.892 1.00 93.25 97 GLU A CA 1
ATOM 799 C C . GLU A 1 97 ? 3.514 5.530 7.998 1.00 93.25 97 GLU A C 1
ATOM 801 O O . GLU A 1 97 ? 4.032 6.526 7.502 1.00 93.25 97 GLU A O 1
ATOM 806 N N . SER A 1 98 ? 3.944 4.298 7.703 1.00 93.25 98 SER A N 1
ATOM 807 C CA . SER A 1 98 ? 5.081 4.044 6.806 1.00 93.25 98 SER A CA 1
ATOM 808 C C . SER A 1 98 ? 4.858 4.618 5.406 1.00 93.25 98 SER A C 1
ATOM 810 O O . SER A 1 98 ? 5.751 5.249 4.841 1.00 93.25 98 SER A O 1
ATOM 812 N N . PHE A 1 99 ? 3.655 4.444 4.857 1.00 93.44 99 PHE A N 1
ATOM 813 C CA . PHE A 1 99 ? 3.297 4.982 3.549 1.00 93.44 99 PHE A CA 1
ATOM 814 C C . PHE A 1 99 ? 3.255 6.515 3.546 1.00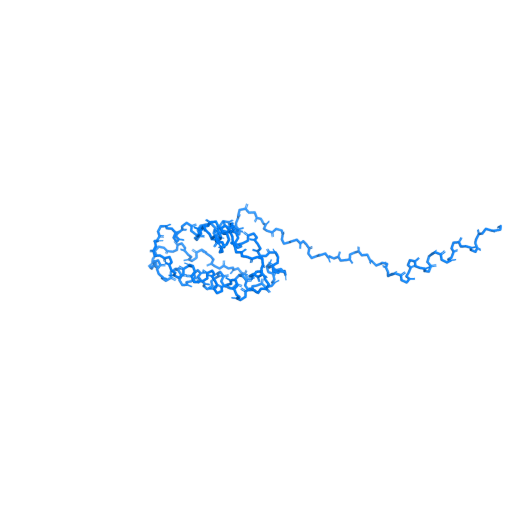 93.44 99 PHE A C 1
ATOM 816 O O . PHE A 1 99 ? 3.745 7.144 2.613 1.00 93.44 99 PHE A O 1
ATOM 823 N N . TYR A 1 100 ? 2.698 7.134 4.590 1.00 91.00 100 TYR A N 1
ATOM 824 C CA . TYR A 1 100 ? 2.680 8.589 4.747 1.00 91.00 100 TYR A CA 1
ATOM 825 C C . TYR A 1 100 ? 4.095 9.156 4.893 1.00 91.00 100 TYR A C 1
ATOM 827 O O . TYR A 1 100 ? 4.434 10.142 4.240 1.00 91.00 100 TYR A O 1
ATOM 835 N N . ASN A 1 101 ? 4.939 8.519 5.702 1.00 89.81 101 ASN A N 1
ATOM 836 C CA . ASN A 1 101 ? 6.307 8.962 5.953 1.00 89.81 101 ASN A CA 1
ATOM 837 C C . ASN A 1 101 ? 7.168 8.905 4.689 1.00 89.81 101 ASN A C 1
ATOM 839 O O . ASN A 1 101 ? 7.951 9.820 4.462 1.00 89.81 101 ASN A O 1
ATOM 843 N N . PHE A 1 102 ? 6.960 7.926 3.802 1.00 89.94 102 PHE A N 1
ATOM 844 C CA . PHE A 1 102 ? 7.659 7.869 2.511 1.00 89.94 102 PHE A CA 1
ATOM 845 C C . PHE A 1 102 ? 7.538 9.165 1.692 1.00 89.94 102 PHE A C 1
ATOM 847 O O . PHE A 1 102 ? 8.493 9.564 1.031 1.00 89.94 102 PHE A O 1
ATOM 854 N N . PHE A 1 103 ? 6.391 9.846 1.757 1.00 85.00 103 PHE A N 1
ATOM 855 C CA . PHE A 1 103 ? 6.172 11.103 1.037 1.00 85.00 103 PHE A CA 1
ATOM 856 C C . PHE A 1 103 ? 6.569 12.357 1.829 1.00 85.00 103 PHE A C 1
ATOM 858 O O . PHE A 1 103 ? 6.677 13.426 1.230 1.00 85.00 103 PHE A O 1
ATOM 865 N N . ASN A 1 104 ? 6.774 12.252 3.146 1.00 83.00 104 ASN A N 1
ATOM 866 C CA . ASN A 1 104 ? 7.049 13.400 4.017 1.00 83.00 104 ASN A CA 1
ATOM 867 C C . ASN A 1 104 ? 8.496 13.468 4.534 1.00 83.00 104 ASN A C 1
ATOM 869 O O . ASN A 1 104 ? 8.984 14.570 4.773 1.00 83.00 104 ASN A O 1
ATOM 873 N N . ASP A 1 105 ? 9.202 12.341 4.670 1.00 68.56 105 ASP A N 1
ATOM 874 C CA . ASP A 1 105 ? 10.519 12.284 5.327 1.00 68.56 105 ASP A CA 1
ATOM 875 C C . ASP A 1 105 ? 11.709 12.692 4.440 1.00 68.56 105 ASP A C 1
ATOM 877 O O . ASP A 1 105 ? 12.849 12.687 4.903 1.00 68.56 105 ASP A O 1
ATOM 881 N N . LYS A 1 106 ? 11.471 13.095 3.187 1.00 52.59 106 LYS A N 1
ATOM 882 C CA . LYS A 1 106 ? 12.369 13.876 2.310 1.00 52.59 106 LYS A CA 1
ATOM 883 C C . LYS A 1 106 ? 11.635 14.147 0.994 1.00 52.59 106 LYS A C 1
ATOM 885 O O . LYS A 1 106 ? 10.812 13.321 0.601 1.00 52.59 106 LYS A O 1
ATOM 890 N N . PRO A 1 107 ? 11.921 15.247 0.271 1.00 47.47 107 PRO A N 1
ATOM 891 C CA . PRO A 1 107 ? 11.443 15.368 -1.097 1.00 47.47 107 PRO A CA 1
ATOM 892 C C . PRO A 1 107 ? 11.991 14.167 -1.867 1.00 47.47 107 PRO A C 1
ATOM 894 O O . PRO A 1 107 ? 13.205 14.012 -1.990 1.00 47.47 107 PRO A O 1
ATOM 897 N N 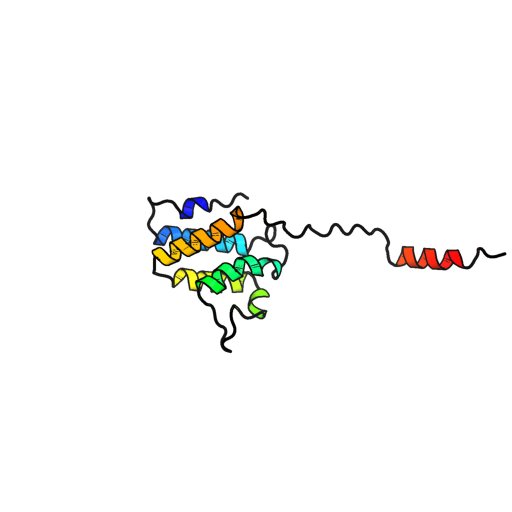. TYR A 1 108 ? 11.109 13.291 -2.349 1.00 47.94 108 TYR A N 1
ATOM 898 C CA . TYR A 1 108 ? 11.474 12.371 -3.414 1.00 47.94 108 TYR A CA 1
ATOM 899 C C . TYR A 1 108 ? 11.908 13.260 -4.579 1.00 47.94 108 TYR A C 1
ATOM 901 O O . TYR A 1 108 ? 11.074 13.814 -5.299 1.00 47.94 108 TYR A O 1
ATOM 909 N N . GLU A 1 109 ? 13.216 13.481 -4.713 1.00 46.22 109 GLU A N 1
ATOM 910 C CA . GLU A 1 109 ? 13.790 13.995 -5.941 1.00 46.22 109 GLU A CA 1
ATOM 911 C C . GLU A 1 109 ? 13.509 12.916 -6.975 1.00 46.22 109 GLU A C 1
ATOM 913 O O . GLU A 1 109 ? 14.264 11.954 -7.121 1.00 46.22 109 GLU A O 1
ATOM 918 N N . SER A 1 110 ? 12.362 13.037 -7.653 1.00 48.47 110 SER A N 1
ATOM 919 C CA . SER A 1 110 ? 12.126 12.307 -8.889 1.00 48.47 110 SER A CA 1
ATOM 920 C C . SER A 1 110 ? 13.408 12.476 -9.689 1.00 48.47 110 SER A C 1
ATOM 922 O O . SER A 1 110 ? 13.779 13.635 -9.911 1.00 48.47 110 SER A O 1
ATOM 924 N N . PRO A 1 111 ? 14.109 11.388 -10.073 1.00 44.00 111 PRO A N 1
ATOM 925 C CA . PRO A 1 111 ? 15.362 11.508 -10.794 1.00 44.00 111 PRO A CA 1
ATOM 926 C C . PRO A 1 111 ? 15.071 12.438 -11.954 1.00 44.00 111 PRO A C 1
ATOM 928 O O . PRO A 1 111 ? 14.173 12.151 -12.755 1.00 44.00 111 PRO A O 1
ATOM 931 N N . ALA A 1 112 ? 15.709 13.615 -11.919 1.00 42.53 112 ALA A N 1
ATOM 932 C CA . ALA A 1 112 ? 15.404 14.707 -12.819 1.00 42.53 112 ALA A CA 1
ATOM 933 C C . ALA A 1 112 ? 15.284 14.095 -14.205 1.00 42.53 112 ALA A C 1
ATOM 935 O O . ALA A 1 112 ? 16.206 13.385 -14.631 1.00 42.53 112 ALA A O 1
ATOM 936 N N . SER A 1 113 ? 14.134 14.301 -14.865 1.00 42.25 113 SER A N 1
ATOM 937 C CA . SER A 1 113 ? 13.978 13.961 -16.275 1.00 42.25 113 SER A CA 1
ATOM 938 C C . SER A 1 113 ? 15.287 14.368 -16.922 1.00 42.25 113 SER A C 1
ATOM 940 O O . SER A 1 113 ? 15.642 15.547 -16.824 1.00 42.25 113 SER A O 1
ATOM 942 N N . HIS A 1 114 ? 16.068 13.418 -17.438 1.00 39.91 114 HIS A N 1
ATOM 943 C CA . HIS A 1 114 ? 17.290 13.765 -18.134 1.00 39.91 114 HIS A CA 1
ATOM 944 C C . HIS A 1 114 ? 16.848 14.686 -19.269 1.00 39.91 114 HIS A C 1
ATOM 946 O O . HIS A 1 114 ? 16.407 14.229 -20.324 1.00 39.91 114 HIS A O 1
ATOM 952 N N . LYS A 1 115 ? 16.938 16.005 -19.053 1.00 45.81 115 LYS A N 1
ATOM 953 C CA . LYS A 1 115 ? 17.129 16.954 -20.128 1.00 45.81 115 LYS A CA 1
ATOM 954 C C . LYS A 1 115 ? 18.381 16.406 -20.776 1.00 45.81 115 LYS A C 1
ATOM 956 O O . LYS A 1 115 ? 19.468 16.539 -20.219 1.00 45.81 115 LYS A O 1
ATOM 961 N N . ARG A 1 116 ? 18.215 15.710 -21.902 1.00 41.16 116 ARG A N 1
ATOM 962 C CA . ARG A 1 116 ? 19.294 15.442 -22.844 1.00 41.16 116 ARG A CA 1
ATOM 963 C C . ARG A 1 116 ? 19.806 16.808 -23.293 1.00 41.16 116 ARG A C 1
ATOM 965 O O . ARG A 1 116 ? 19.445 17.315 -24.345 1.00 41.16 116 ARG A O 1
ATOM 972 N N . SER A 1 117 ? 20.610 17.436 -22.449 1.00 50.38 117 SER A N 1
ATOM 973 C CA . SER A 1 117 ? 21.583 18.420 -22.856 1.00 50.38 117 SER A CA 1
ATOM 974 C C . SER A 1 117 ? 22.692 17.610 -23.497 1.00 50.38 117 SER A C 1
ATOM 976 O O . SER A 1 117 ? 23.567 17.118 -22.800 1.00 50.38 117 SER A O 1
ATOM 978 N N . ASN A 1 118 ? 22.561 17.372 -24.797 1.00 47.03 118 ASN A N 1
ATOM 979 C CA . ASN A 1 118 ? 23.677 17.200 -25.718 1.00 47.03 118 ASN A CA 1
ATOM 980 C C . ASN A 1 118 ? 23.114 17.300 -27.133 1.00 47.03 118 ASN A C 1
ATOM 982 O O . ASN A 1 118 ? 22.788 16.310 -27.784 1.00 47.03 118 ASN A O 1
ATOM 986 N N . ASN A 1 119 ? 22.986 18.543 -27.598 1.00 54.69 119 ASN A N 1
ATOM 987 C CA . ASN A 1 119 ? 22.875 18.851 -29.017 1.00 54.69 119 ASN A CA 1
ATOM 988 C C . ASN A 1 119 ? 24.247 18.658 -29.684 1.00 54.69 119 ASN A C 1
ATOM 990 O O . ASN A 1 119 ? 24.881 19.620 -30.110 1.00 54.69 119 ASN A O 1
ATOM 994 N N . SER A 1 120 ? 24.697 17.411 -29.793 1.00 61.53 120 SER A N 1
ATOM 995 C CA . SER A 1 120 ? 25.479 16.995 -30.952 1.00 61.53 120 SER A CA 1
ATOM 996 C C . SER A 1 120 ? 24.887 15.695 -31.476 1.00 61.53 120 SER A C 1
ATOM 998 O O . SER A 1 120 ? 24.821 14.674 -30.797 1.00 61.53 120 SER A O 1
ATOM 1000 N N . THR A 1 121 ? 24.348 15.753 -32.689 1.00 71.56 121 THR A N 1
ATOM 1001 C CA . THR A 1 121 ? 23.940 14.535 -33.395 1.00 71.56 121 THR A CA 1
ATOM 1002 C C . THR A 1 121 ? 25.194 13.802 -33.866 1.00 71.56 121 THR A C 1
ATOM 1004 O O . THR A 1 121 ? 26.189 14.441 -34.201 1.00 71.56 121 THR A O 1
ATOM 1007 N N . LEU A 1 122 ? 25.147 12.469 -33.957 1.00 64.25 122 LEU A N 1
ATOM 1008 C CA . LEU A 1 122 ? 26.254 11.647 -34.481 1.00 64.25 122 LEU A CA 1
ATOM 1009 C C . LEU A 1 122 ? 26.799 12.189 -35.823 1.00 64.25 122 LEU A C 1
ATOM 1011 O O . LEU A 1 122 ? 28.000 12.196 -36.079 1.00 64.2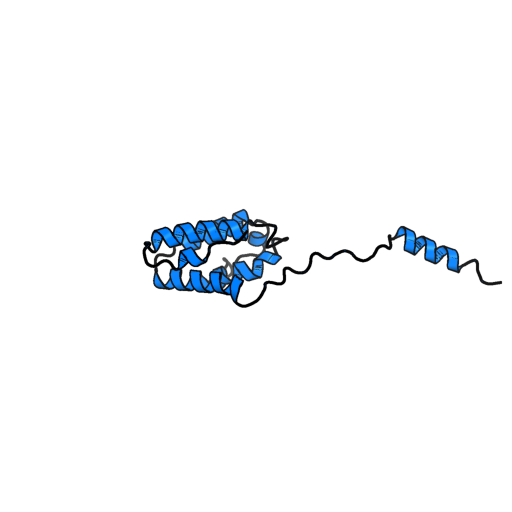5 122 LEU A O 1
ATOM 1015 N N . LEU A 1 123 ? 25.900 12.722 -36.656 1.00 65.81 123 LEU A N 1
ATOM 1016 C CA . LEU A 1 123 ? 26.200 13.393 -37.924 1.00 65.81 123 LEU A CA 1
ATOM 1017 C C . LEU A 1 123 ? 27.052 14.667 -37.769 1.00 65.81 123 LEU A C 1
ATOM 1019 O O . LEU A 1 123 ? 27.889 14.954 -38.627 1.00 65.81 123 LEU A O 1
ATOM 1023 N N . GLN A 1 124 ? 26.861 15.438 -36.696 1.00 69.69 124 GLN A N 1
ATOM 1024 C CA . GLN A 1 124 ? 27.654 16.637 -36.404 1.00 69.69 124 GLN A CA 1
ATOM 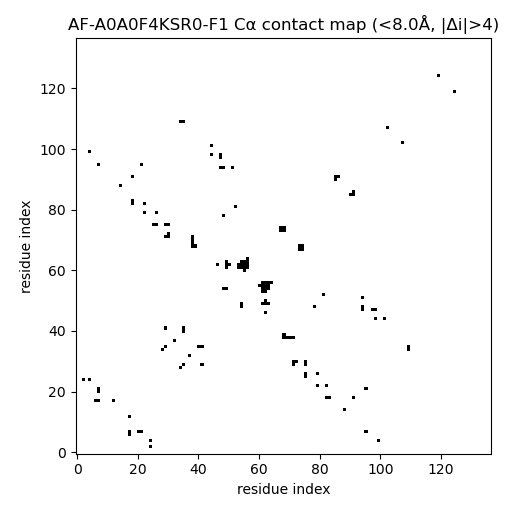1025 C C . GLN A 1 124 ? 29.070 16.283 -35.933 1.00 69.69 124 GLN A C 1
ATOM 1027 O O . GLN A 1 124 ? 30.024 16.936 -36.365 1.00 69.69 124 GLN A O 1
ATOM 1032 N N . ASP A 1 125 ? 29.227 15.221 -35.141 1.00 67.50 125 ASP A N 1
ATOM 1033 C CA . ASP A 1 125 ? 30.549 14.743 -34.714 1.00 67.50 125 ASP A CA 1
ATOM 1034 C C . ASP A 1 125 ? 31.335 14.109 -35.875 1.00 67.50 125 ASP A C 1
ATOM 1036 O O . ASP A 1 125 ? 32.535 14.361 -36.023 1.00 67.50 125 ASP A O 1
ATOM 1040 N N . MET A 1 126 ? 30.657 13.415 -36.799 1.00 71.50 126 MET A N 1
ATOM 1041 C CA . MET A 1 126 ? 31.278 12.920 -38.038 1.00 71.50 126 MET A CA 1
ATOM 1042 C C . MET A 1 126 ? 31.757 14.059 -38.957 1.00 71.50 126 MET A C 1
ATOM 1044 O O . MET A 1 126 ? 32.868 13.994 -39.488 1.00 71.50 126 MET A O 1
ATOM 1048 N N . LYS A 1 127 ? 30.984 15.147 -39.104 1.00 68.06 127 LYS A N 1
ATOM 1049 C CA . LYS A 1 127 ? 31.399 16.330 -39.889 1.00 68.06 127 LYS A CA 1
ATOM 1050 C C . LYS A 1 127 ? 32.637 17.024 -39.309 1.00 68.06 127 LYS A C 1
ATOM 1052 O O . LYS A 1 127 ? 33.496 17.479 -40.065 1.00 68.06 127 LYS A O 1
ATOM 1057 N N . LYS A 1 128 ? 32.761 17.089 -37.980 1.00 66.25 128 LYS A N 1
ATOM 1058 C CA . LYS A 1 128 ? 33.919 17.701 -37.300 1.00 66.25 128 LYS A CA 1
ATOM 1059 C C . LYS A 1 128 ? 35.214 16.905 -37.503 1.00 66.25 128 LYS A C 1
ATOM 1061 O O . LYS A 1 128 ? 36.282 17.507 -37.602 1.00 66.25 128 LYS A O 1
ATOM 1066 N N . GLY A 1 129 ? 35.124 15.576 -37.604 1.00 62.88 129 GLY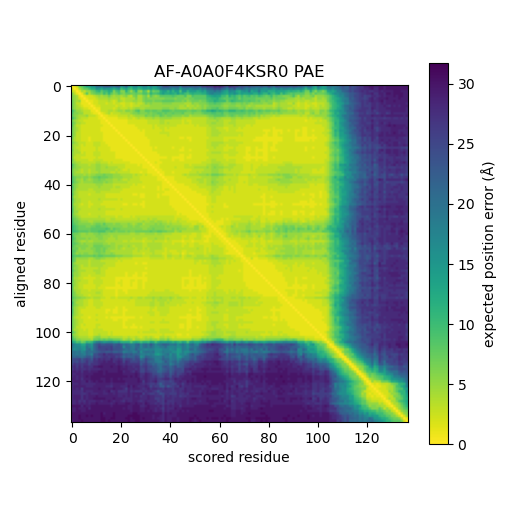 A N 1
ATOM 1067 C CA . GLY A 1 129 ? 36.267 14.705 -37.899 1.00 62.88 129 GLY A CA 1
ATOM 1068 C C . GLY A 1 129 ? 36.815 14.863 -39.324 1.00 62.88 129 GLY A C 1
ATOM 1069 O O . GLY A 1 129 ? 38.026 14.803 -39.523 1.00 62.88 129 GLY A O 1
ATOM 1070 N N . LEU A 1 130 ? 35.946 15.137 -40.302 1.00 58.94 130 LEU A N 1
ATOM 1071 C CA . LEU A 1 130 ? 36.327 15.338 -41.708 1.00 58.94 130 LEU A CA 1
ATOM 1072 C C . LEU A 1 130 ? 37.065 16.666 -41.949 1.00 58.94 130 LEU A C 1
ATOM 1074 O O . LEU A 1 130 ? 38.046 16.693 -42.689 1.00 58.94 130 LEU A O 1
ATOM 1078 N N . ASN A 1 131 ? 36.673 17.748 -41.269 1.00 56.84 131 ASN A N 1
ATOM 1079 C CA . ASN A 1 131 ? 37.305 19.065 -41.448 1.00 56.84 131 ASN A CA 1
ATOM 1080 C C . ASN A 1 131 ? 38.722 19.177 -40.855 1.00 56.84 131 ASN A C 1
ATOM 1082 O O . ASN A 1 131 ? 39.457 20.094 -41.211 1.00 56.84 131 ASN A O 1
ATOM 1086 N N . ARG A 1 132 ? 39.141 18.252 -39.982 1.00 57.56 132 ARG A N 1
ATOM 1087 C CA . ARG A 1 132 ? 40.489 18.264 -39.383 1.00 57.56 132 ARG A CA 1
ATOM 1088 C C . ARG A 1 132 ? 41.592 17.733 -40.304 1.00 57.56 132 ARG A C 1
ATOM 1090 O O . ARG A 1 132 ? 42.759 17.963 -40.014 1.00 57.56 132 ARG A O 1
ATOM 1097 N N . LYS A 1 133 ? 41.254 17.057 -41.409 1.00 54.06 133 LYS A N 1
ATOM 1098 C CA . LYS A 1 133 ? 42.247 16.488 -42.342 1.00 54.06 133 LYS A CA 1
ATOM 1099 C C . LYS A 1 133 ? 42.688 17.421 -43.476 1.00 54.06 133 LYS A C 1
ATOM 1101 O O . LYS A 1 133 ? 43.650 17.092 -44.157 1.00 54.06 133 LYS A O 1
ATOM 1106 N N . ASN A 1 134 ? 42.061 18.588 -43.642 1.00 53.38 134 ASN A N 1
ATOM 1107 C CA . ASN A 1 134 ? 42.346 19.487 -44.772 1.00 53.38 134 ASN A CA 1
ATOM 1108 C C . ASN A 1 134 ? 43.126 20.760 -44.388 1.00 53.38 134 ASN A C 1
ATOM 1110 O O . ASN A 1 134 ? 43.205 21.685 -45.188 1.00 53.38 134 ASN A O 1
ATOM 1114 N N . GLY A 1 135 ? 43.694 20.824 -43.179 1.00 52.88 135 GLY A N 1
ATOM 1115 C CA . GLY A 1 135 ? 44.319 22.034 -42.628 1.00 52.88 135 GLY A CA 1
ATOM 1116 C C . GLY A 1 135 ? 45.792 21.904 -42.236 1.00 52.88 135 GLY A C 1
ATOM 1117 O O . GLY A 1 135 ? 46.226 22.618 -41.341 1.00 52.88 135 GLY A O 1
ATOM 1118 N N . SER A 1 136 ? 46.555 20.996 -42.850 1.00 48.50 136 SER A N 1
ATOM 1119 C CA . SER A 1 136 ? 48.018 20.977 -42.706 1.00 48.50 136 SER A CA 1
ATOM 1120 C C . SER A 1 136 ? 48.683 21.095 -44.070 1.00 48.50 136 SER A C 1
ATOM 1122 O O . SER A 1 136 ? 48.969 20.097 -44.732 1.00 48.50 136 SER A O 1
ATOM 1124 N N . ARG A 1 137 ? 48.904 22.343 -44.471 1.00 42.88 137 ARG A N 1
ATOM 1125 C CA . ARG A 1 137 ? 50.022 22.772 -45.307 1.00 42.88 137 ARG A CA 1
ATOM 1126 C C . ARG A 1 137 ? 50.569 24.058 -44.718 1.00 42.88 137 ARG A C 1
ATOM 1128 O O . ARG A 1 137 ? 49.727 24.893 -44.323 1.00 42.88 137 ARG A O 1
#

Secondary structure (DSSP, 8-state):
----GGGGG-TTS-HHHHHHHHHHHHHHHHH-TTT-SSSGGGHHHHHHHHHHHT-B-TTS-BSS-GGGGG-HHHHHHHHHHHHHH---HHHHHHHHHHHHHHHHSS---------------HHHHHHHHHHTTS---

Mean predicted aligned error: 11.63 Å

Organism: NCBI:txid1218508